Protein AF-A0A8K0GJ43-F1 (afdb_monomer)

pLDDT: mean 76.8, std 21.13, range [34.25, 96.56]

Secondary structure (DSSP, 8-state):
-----SSSS-HHHHHHHHHHHHSTTGGGSSPPHHHHHHHHHHHHHHHHHHHT--GGG---HHHHHHHTT--S-HHHHHHHHHHHHHHHHHHHHTT-

Structure (mmCIF, N/CA/C/O backbone):
data_AF-A0A8K0GJ43-F1
#
_entry.id   AF-A0A8K0GJ43-F1
#
loop_
_atom_site.group_PDB
_atom_site.id
_atom_site.type_symbol
_atom_site.label_atom_id
_atom_site.label_alt_id
_atom_site.label_comp_id
_atom_site.label_asym_id
_atom_site.label_entity_id
_atom_site.label_seq_id
_atom_site.pdbx_PDB_ins_code
_atom_site.Cartn_x
_atom_site.Cartn_y
_atom_site.Cartn_z
_atom_site.occupancy
_atom_site.B_iso_or_equiv
_atom_site.auth_seq_id
_atom_site.auth_comp_id
_atom_site.auth_asym_id
_atom_site.auth_atom_id
_atom_site.pdbx_PDB_model_num
ATOM 1 N N . MET A 1 1 ? -26.758 22.178 -19.931 1.00 38.75 1 MET A N 1
ATOM 2 C CA . MET A 1 1 ? -27.444 22.050 -18.625 1.00 38.75 1 MET A CA 1
ATOM 3 C C . MET A 1 1 ? -27.840 20.588 -18.488 1.00 38.75 1 MET A C 1
ATOM 5 O O . MET A 1 1 ? -28.493 20.111 -19.394 1.00 38.75 1 MET A O 1
ATOM 9 N N . GLY A 1 2 ? -27.441 19.780 -17.516 1.00 41.34 2 GLY A N 1
ATOM 10 C CA . GLY A 1 2 ? -26.492 19.894 -16.418 1.00 41.34 2 GLY A CA 1
ATOM 11 C C . GLY A 1 2 ? -26.062 18.459 -16.079 1.00 41.34 2 GLY A C 1
ATOM 12 O O . GLY A 1 2 ? -26.871 17.541 -16.143 1.00 41.34 2 GLY A O 1
ATOM 13 N N . SER A 1 3 ? -24.782 18.259 -15.785 1.00 42.84 3 SER A N 1
ATOM 14 C CA . SER A 1 3 ? -24.245 16.982 -15.309 1.00 42.84 3 SER A CA 1
ATOM 15 C C . SER A 1 3 ? -23.429 17.300 -14.065 1.00 42.84 3 SER A C 1
ATOM 17 O O . SER A 1 3 ? -22.207 17.401 -14.118 1.00 42.84 3 SER A O 1
ATOM 19 N N . SER A 1 4 ? -24.132 17.604 -12.973 1.00 47.12 4 SER A N 1
ATOM 20 C CA . SER A 1 4 ? -23.535 18.047 -11.707 1.00 47.12 4 SER A CA 1
ATOM 21 C C . SER A 1 4 ? -24.097 17.295 -10.497 1.00 47.12 4 SER A C 1
ATOM 23 O O . SER A 1 4 ? -24.003 17.787 -9.381 1.00 47.12 4 SER A O 1
ATOM 25 N N . ASP A 1 5 ? -24.628 16.089 -10.691 1.00 47.56 5 ASP A N 1
ATOM 26 C CA . ASP A 1 5 ? -25.175 15.271 -9.601 1.00 47.56 5 ASP A CA 1
ATOM 27 C C . ASP A 1 5 ? -24.478 13.918 -9.524 1.00 47.56 5 ASP A C 1
ATOM 29 O O . ASP A 1 5 ? -25.071 12.852 -9.644 1.00 47.56 5 ASP A O 1
ATOM 33 N N . MET A 1 6 ? -23.158 13.962 -9.348 1.00 38.34 6 MET A N 1
ATOM 34 C CA . MET A 1 6 ? -22.372 12.763 -9.050 1.00 38.34 6 MET A CA 1
ATOM 35 C C . MET A 1 6 ? -21.182 13.091 -8.138 1.00 38.34 6 MET A C 1
ATOM 37 O O . MET A 1 6 ? -20.053 12.672 -8.372 1.00 38.34 6 MET A O 1
ATOM 41 N N . LYS A 1 7 ? -21.412 13.931 -7.117 1.00 50.72 7 LYS A N 1
ATOM 42 C CA . LYS A 1 7 ? -20.355 14.368 -6.183 1.00 50.72 7 LYS A CA 1
ATOM 43 C C . LYS A 1 7 ? -20.843 14.717 -4.773 1.00 50.72 7 LYS A C 1
ATOM 45 O O . LYS A 1 7 ? -20.231 15.532 -4.095 1.00 50.72 7 LYS A O 1
ATOM 50 N N . GLN A 1 8 ? -21.960 14.135 -4.336 1.00 34.25 8 GLN A N 1
ATOM 51 C CA . GLN A 1 8 ? -22.618 14.524 -3.077 1.00 34.25 8 GLN A CA 1
ATOM 52 C C . GLN A 1 8 ? -22.740 13.381 -2.052 1.00 34.25 8 GLN A C 1
ATOM 54 O O . GLN A 1 8 ? -23.235 13.608 -0.956 1.00 34.25 8 GLN A O 1
ATOM 59 N N . TRP A 1 9 ? -22.237 12.175 -2.348 1.00 36.06 9 TRP A N 1
ATOM 60 C CA . TRP A 1 9 ? -22.352 11.021 -1.436 1.00 36.06 9 TRP A CA 1
ATOM 61 C C . TRP A 1 9 ? -21.097 10.736 -0.578 1.00 36.06 9 TRP A C 1
ATOM 63 O O . TRP A 1 9 ? -21.141 9.916 0.333 1.00 36.06 9 TRP A O 1
ATOM 73 N N . GLU A 1 10 ? -20.008 11.496 -0.733 1.00 43.19 10 GLU A N 1
ATOM 74 C CA . GLU A 1 10 ? -18.813 11.351 0.118 1.00 43.19 10 GLU A CA 1
ATOM 75 C C . GLU A 1 10 ? -18.775 12.118 1.472 1.00 43.19 10 GLU A C 1
ATOM 77 O O . GLU A 1 10 ? -17.754 12.016 2.157 1.00 43.19 10 GLU A O 1
ATOM 82 N N . PRO A 1 11 ? -19.786 12.875 1.961 1.00 51.84 11 PRO A N 1
ATOM 83 C CA . PRO A 1 11 ? -19.616 13.593 3.228 1.00 51.84 11 PRO A CA 1
ATOM 84 C C . PRO A 1 11 ? -19.643 12.659 4.449 1.00 51.84 11 PRO A C 1
ATOM 86 O O . PRO A 1 11 ? -18.863 12.869 5.373 1.00 51.84 11 PRO A O 1
ATOM 89 N N . ALA A 1 12 ? -20.421 11.569 4.432 1.00 49.34 12 ALA A N 1
ATOM 90 C CA . ALA A 1 12 ? -20.585 10.680 5.591 1.00 49.34 12 ALA A CA 1
ATOM 91 C C . ALA A 1 12 ? -19.321 9.868 5.931 1.0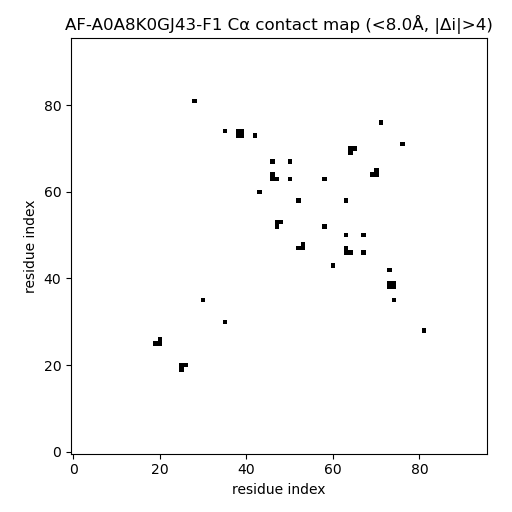0 49.34 12 ALA A C 1
ATOM 93 O O . ALA A 1 12 ? -18.964 9.719 7.097 1.00 49.34 12 ALA A O 1
ATOM 94 N N . ALA A 1 13 ? -18.592 9.377 4.922 1.00 41.03 13 ALA A N 1
ATOM 95 C CA . ALA A 1 13 ? -17.327 8.669 5.140 1.00 41.03 13 ALA A CA 1
ATOM 96 C C . ALA A 1 13 ? -16.220 9.615 5.637 1.00 41.03 13 ALA A C 1
ATOM 98 O O . ALA A 1 13 ? -15.326 9.208 6.384 1.00 41.03 13 ALA A O 1
ATOM 99 N N . THR A 1 14 ? -16.288 10.884 5.234 1.00 52.12 14 THR A N 1
ATOM 100 C CA . THR A 1 14 ? -15.328 11.922 5.617 1.00 52.12 14 THR A CA 1
ATOM 101 C C . THR A 1 14 ? -15.626 12.453 7.020 1.00 52.12 14 THR A C 1
ATOM 103 O O . THR A 1 14 ? -14.704 12.624 7.816 1.00 52.12 14 THR A O 1
ATOM 106 N N . GLU A 1 15 ? -16.903 12.617 7.371 1.00 44.19 15 GLU A N 1
ATOM 107 C CA . GLU A 1 15 ? -17.357 12.924 8.730 1.00 44.19 15 GLU A CA 1
ATOM 108 C C . GLU A 1 15 ? -17.100 11.779 9.703 1.00 44.19 15 GLU A C 1
ATOM 110 O O . GLU A 1 15 ? -16.606 12.042 10.792 1.00 44.19 15 GLU A O 1
ATOM 115 N N . ALA A 1 16 ? -17.330 10.520 9.320 1.00 46.19 16 ALA A N 1
ATOM 116 C CA . ALA A 1 16 ? -17.011 9.373 10.167 1.00 46.19 16 ALA A CA 1
ATOM 117 C C . ALA A 1 16 ? -15.504 9.295 10.453 1.00 46.19 16 ALA A C 1
ATOM 119 O O . ALA A 1 16 ? -15.106 9.133 11.603 1.00 46.19 16 ALA A O 1
ATOM 120 N N . LYS A 1 17 ? -14.649 9.514 9.442 1.00 46.12 17 LYS A N 1
ATOM 121 C CA . LYS A 1 17 ? -13.192 9.627 9.633 1.00 46.12 17 LYS A CA 1
ATOM 122 C C . LYS A 1 17 ? -12.816 10.811 10.526 1.00 46.12 17 LYS A C 1
ATOM 124 O O . LYS A 1 17 ? -11.913 10.674 11.343 1.00 46.12 17 LYS A O 1
ATOM 129 N N . LYS A 1 18 ? -13.503 11.952 10.405 1.00 46.47 18 LYS A N 1
ATOM 130 C CA . LYS A 1 18 ? -13.260 13.167 11.203 1.00 46.47 18 LYS A CA 1
ATOM 131 C C . LYS A 1 18 ? -13.734 13.024 12.658 1.00 46.47 18 LYS A C 1
ATOM 133 O O . LYS A 1 18 ? -13.031 13.465 13.562 1.00 46.47 18 LYS A O 1
ATOM 138 N N . ALA A 1 19 ? -14.872 12.372 12.889 1.00 51.34 19 ALA A N 1
ATOM 139 C CA . ALA A 1 19 ? -15.416 12.050 14.208 1.00 51.34 19 ALA A CA 1
ATOM 140 C C . ALA A 1 19 ? -14.569 10.981 14.914 1.00 51.34 19 ALA A C 1
ATOM 142 O O . ALA A 1 19 ? -14.228 11.139 16.083 1.00 51.34 19 ALA A O 1
ATOM 143 N N . MET A 1 20 ? -14.125 9.956 14.179 1.00 51.00 20 MET A N 1
ATOM 144 C CA . MET A 1 20 ? -13.146 8.985 14.661 1.00 51.00 20 MET A CA 1
ATOM 145 C C . MET A 1 20 ? -11.807 9.677 14.974 1.00 51.00 20 MET A C 1
ATOM 147 O O . MET A 1 20 ? -11.282 9.507 16.068 1.00 51.00 20 MET A O 1
ATOM 151 N N . ALA A 1 21 ? -11.282 10.540 14.097 1.00 49.88 21 ALA A N 1
ATOM 152 C CA . ALA A 1 21 ? -10.060 11.315 14.360 1.00 49.88 21 ALA A CA 1
ATOM 153 C C . ALA A 1 21 ? -10.166 12.251 15.583 1.00 49.88 21 ALA A C 1
ATOM 155 O O . ALA A 1 21 ? -9.144 12.654 16.135 1.00 49.88 21 ALA A O 1
ATOM 156 N N . SER A 1 22 ? -11.389 12.579 16.017 1.00 43.72 22 SER A N 1
ATOM 157 C CA . SER A 1 22 ? -11.673 13.340 17.238 1.00 43.72 22 SER A CA 1
ATOM 158 C C . SER A 1 22 ? -11.655 12.472 18.510 1.00 43.72 22 SER A C 1
ATOM 160 O O . SER A 1 22 ? -11.474 12.997 19.608 1.00 43.72 22 SER A O 1
ATOM 162 N N . SER A 1 23 ? -11.754 11.140 18.386 1.00 52.88 23 SER A N 1
ATOM 163 C CA . SER A 1 23 ? -11.467 10.216 19.489 1.00 52.88 23 SER A CA 1
ATOM 164 C C . SER A 1 23 ? -9.983 10.296 19.845 1.00 52.88 23 SER A C 1
ATOM 166 O O . SER A 1 23 ? -9.104 10.124 18.997 1.00 52.88 23 SER A O 1
ATOM 168 N N . LYS A 1 24 ? -9.700 10.527 21.131 1.00 50.03 24 LYS A N 1
ATOM 169 C CA . LYS A 1 24 ? -8.365 10.743 21.724 1.00 50.03 24 LYS A CA 1
ATOM 170 C C . LYS A 1 24 ? -7.303 9.696 21.324 1.00 50.03 24 LYS A C 1
ATOM 172 O O . LYS A 1 24 ? -6.114 9.961 21.476 1.00 50.03 24 LYS A O 1
ATOM 177 N N . ALA A 1 25 ? -7.711 8.524 20.829 1.00 51.12 25 ALA A N 1
ATOM 178 C CA . ALA A 1 25 ? -6.848 7.399 20.470 1.00 51.12 25 ALA A CA 1
ATOM 179 C C . ALA A 1 25 ? -6.315 7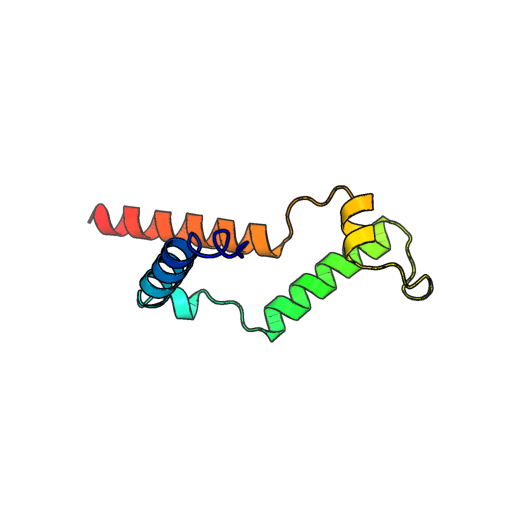.414 19.019 1.00 51.12 25 ALA A C 1
ATOM 181 O O . ALA A 1 25 ? -5.237 6.878 18.761 1.00 51.12 25 ALA A O 1
ATOM 182 N N . LEU A 1 26 ? -7.015 8.034 18.064 1.00 54.78 26 LEU A N 1
ATOM 183 C CA . LEU A 1 26 ? -6.657 7.950 16.639 1.00 54.78 26 LEU A CA 1
ATOM 184 C C . LEU A 1 26 ? -5.407 8.737 16.211 1.00 54.78 26 LEU A C 1
ATOM 186 O O . LEU A 1 26 ? -4.637 8.204 15.408 1.00 54.78 26 LEU A O 1
ATOM 190 N N . PRO A 1 27 ? -5.100 9.914 16.788 1.00 55.94 27 PRO A N 1
ATOM 191 C CA . PRO A 1 27 ? -3.848 10.619 16.506 1.00 55.94 27 PRO A CA 1
ATOM 192 C C . PRO A 1 27 ? -2.589 9.827 16.905 1.00 55.94 27 PRO A C 1
ATOM 194 O O . PRO A 1 27 ? -1.520 10.031 16.334 1.00 55.94 27 PRO A O 1
ATOM 197 N N . LEU A 1 28 ? -2.697 8.891 17.860 1.00 53.66 28 LEU A N 1
ATOM 198 C CA . LEU A 1 28 ? -1.598 7.998 18.257 1.00 53.66 28 LEU A CA 1
ATOM 199 C C . LEU A 1 28 ? -1.417 6.823 17.277 1.00 53.66 28 LEU A C 1
ATOM 201 O O . LEU A 1 28 ? -0.341 6.231 17.185 1.00 53.66 28 LEU A O 1
ATOM 205 N N . MET A 1 29 ? -2.470 6.496 16.528 1.00 60.28 29 MET A N 1
ATOM 206 C CA . MET A 1 29 ? -2.528 5.393 15.571 1.00 60.28 29 MET A CA 1
ATOM 207 C C . MET A 1 29 ? -2.206 5.814 14.140 1.00 60.28 29 MET A C 1
ATOM 209 O O . MET A 1 29 ? -2.218 4.966 13.248 1.00 60.28 29 MET A O 1
ATOM 213 N N . GLU A 1 30 ? -1.903 7.082 13.883 1.00 68.88 30 GLU A N 1
ATOM 214 C CA . GLU A 1 30 ? -1.528 7.532 12.548 1.00 68.88 30 GLU A CA 1
ATOM 215 C C . GLU A 1 30 ? -0.039 7.255 12.287 1.00 68.88 30 GLU A C 1
ATOM 217 O O . GLU A 1 30 ? 0.841 7.616 13.072 1.00 68.88 30 GLU A O 1
ATOM 222 N N . GLN A 1 31 ? 0.279 6.556 11.188 1.00 73.62 31 GLN A N 1
ATOM 223 C CA . GLN A 1 31 ? 1.683 6.370 10.811 1.00 73.62 31 GLN A CA 1
ATOM 224 C C . GLN A 1 31 ? 2.291 7.716 10.438 1.00 73.62 31 GLN A C 1
ATOM 226 O O . GLN A 1 31 ? 1.745 8.434 9.599 1.00 73.62 31 GLN A O 1
ATOM 231 N N . LYS A 1 32 ? 3.493 8.011 10.948 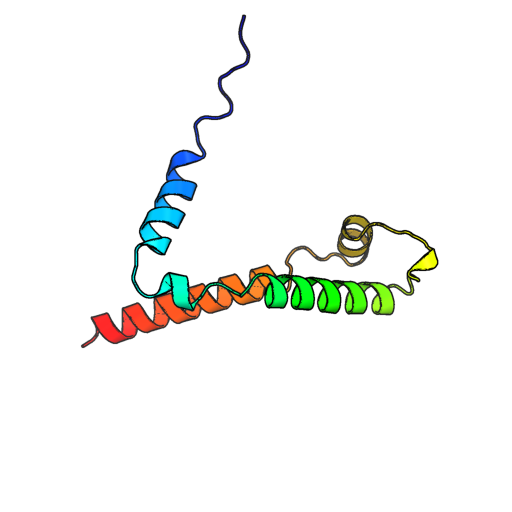1.00 85.31 32 LYS A N 1
ATOM 232 C CA . LYS A 1 32 ? 4.206 9.213 10.506 1.00 85.31 32 LYS A CA 1
ATOM 233 C C . LYS A 1 32 ? 4.404 9.138 8.984 1.00 85.31 32 LYS A C 1
ATOM 235 O O . LYS A 1 32 ? 4.803 8.080 8.483 1.00 85.31 32 LYS A O 1
ATOM 240 N N . PRO A 1 33 ? 4.247 10.243 8.232 1.00 87.31 33 PRO A N 1
ATOM 241 C CA . PRO A 1 33 ? 4.372 10.234 6.771 1.00 87.31 33 PRO A CA 1
ATOM 242 C C . PRO A 1 33 ? 5.675 9.592 6.266 1.00 87.31 33 PRO A C 1
ATOM 244 O O . PRO A 1 33 ? 5.686 8.871 5.268 1.00 87.31 33 PRO A O 1
ATOM 247 N N . LYS A 1 34 ? 6.782 9.781 6.999 1.00 91.88 34 LYS A N 1
ATOM 248 C CA . LYS A 1 34 ? 8.082 9.152 6.712 1.00 91.88 34 LYS A CA 1
ATOM 249 C C . LYS A 1 34 ? 8.039 7.621 6.810 1.00 91.88 34 LYS A C 1
ATOM 251 O O . LYS A 1 34 ? 8.648 6.946 5.987 1.00 91.88 34 LYS A O 1
ATOM 256 N N . GLN A 1 35 ? 7.337 7.068 7.798 1.00 90.88 35 GLN A N 1
ATOM 257 C CA . GLN A 1 35 ? 7.191 5.620 7.975 1.00 90.88 35 GLN A CA 1
ATOM 258 C C . GLN A 1 35 ? 6.314 5.023 6.874 1.00 90.88 35 GLN A C 1
ATOM 260 O O . GLN A 1 35 ? 6.702 4.018 6.285 1.00 90.88 35 GLN A O 1
ATOM 265 N N . LYS A 1 36 ? 5.206 5.691 6.520 1.00 90.81 36 LYS A N 1
ATOM 266 C CA . LYS A 1 36 ? 4.338 5.281 5.402 1.00 90.81 36 LYS A CA 1
ATOM 267 C C . LYS A 1 36 ? 5.111 5.216 4.082 1.00 90.81 36 LYS A C 1
A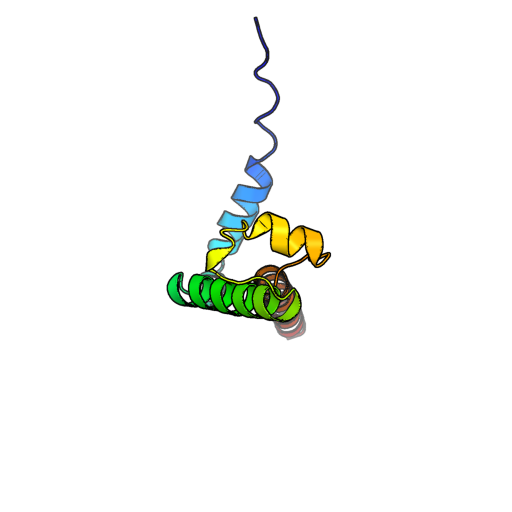TOM 269 O O . LYS A 1 36 ? 5.068 4.203 3.392 1.00 90.81 36 LYS A O 1
ATOM 274 N N . ARG A 1 37 ? 5.901 6.250 3.768 1.00 93.19 37 ARG A N 1
ATOM 275 C CA . ARG A 1 37 ? 6.761 6.264 2.568 1.00 93.19 37 ARG A CA 1
ATOM 276 C C . ARG A 1 37 ? 7.777 5.121 2.565 1.00 93.19 37 ARG A C 1
ATOM 278 O O . ARG A 1 37 ? 7.966 4.491 1.531 1.00 93.19 37 ARG A O 1
ATOM 285 N N . ARG A 1 38 ? 8.411 4.837 3.710 1.00 94.88 38 ARG A N 1
ATOM 286 C CA . ARG A 1 38 ? 9.356 3.715 3.836 1.00 94.88 38 ARG A CA 1
ATOM 287 C C . ARG A 1 38 ? 8.672 2.367 3.628 1.00 94.88 38 ARG A C 1
ATOM 289 O O . ARG A 1 38 ? 9.218 1.553 2.902 1.00 94.88 38 ARG A O 1
ATOM 296 N N . LEU A 1 39 ? 7.490 2.153 4.207 1.00 94.50 39 LEU A N 1
ATOM 297 C CA . LEU A 1 39 ? 6.720 0.917 4.025 1.00 94.50 39 LEU A CA 1
ATOM 298 C C . LEU A 1 39 ? 6.367 0.684 2.556 1.00 94.50 39 LEU A C 1
ATOM 300 O O . LEU A 1 39 ? 6.641 -0.391 2.035 1.00 94.50 39 LEU A O 1
ATOM 304 N N . ILE A 1 40 ? 5.848 1.711 1.876 1.00 94.25 40 ILE A N 1
ATOM 305 C CA . ILE A 1 40 ? 5.519 1.633 0.446 1.00 94.25 40 ILE A CA 1
ATOM 306 C C . ILE A 1 40 ? 6.777 1.353 -0.386 1.00 94.25 40 ILE A C 1
ATOM 308 O O . ILE A 1 40 ? 6.740 0.526 -1.292 1.00 94.25 40 ILE A O 1
ATOM 312 N N . ALA A 1 41 ? 7.899 2.015 -0.086 1.00 94.75 41 ALA A N 1
ATOM 313 C CA . ALA A 1 41 ? 9.153 1.788 -0.799 1.00 94.75 41 ALA A CA 1
ATOM 314 C C . ALA A 1 41 ? 9.672 0.355 -0.611 1.00 94.75 41 ALA A C 1
ATOM 316 O O . ALA A 1 41 ? 10.045 -0.280 -1.592 1.00 94.75 41 ALA A O 1
ATOM 317 N N . THR A 1 42 ? 9.652 -0.162 0.621 1.00 96.25 42 THR A N 1
ATOM 318 C CA . THR A 1 42 ? 10.057 -1.539 0.927 1.00 96.25 42 THR A CA 1
ATOM 319 C C . THR A 1 42 ? 9.155 -2.558 0.234 1.00 96.25 42 THR A C 1
ATOM 321 O O . THR A 1 42 ? 9.653 -3.512 -0.355 1.00 96.25 42 THR A O 1
ATOM 324 N N . GLU A 1 43 ? 7.838 -2.350 0.267 1.00 96.56 43 GLU A N 1
ATOM 325 C CA . GLU A 1 43 ? 6.871 -3.210 -0.418 1.00 96.56 43 GLU A CA 1
ATOM 326 C C . GLU A 1 43 ? 7.121 -3.225 -1.934 1.00 96.56 43 GLU A C 1
ATOM 328 O O . GLU A 1 43 ? 7.227 -4.289 -2.539 1.00 96.56 43 GLU A O 1
ATOM 333 N N . MET A 1 44 ? 7.281 -2.055 -2.556 1.00 96.25 44 MET A N 1
ATOM 334 C CA . MET A 1 44 ? 7.531 -1.977 -3.997 1.00 96.25 44 MET A CA 1
ATOM 335 C C . MET A 1 44 ? 8.881 -2.565 -4.407 1.00 96.25 44 MET A C 1
ATOM 337 O O . MET A 1 44 ? 8.993 -3.127 -5.495 1.00 96.25 44 MET A O 1
ATOM 341 N N . ASP A 1 45 ? 9.904 -2.437 -3.564 1.00 95.75 45 ASP A N 1
ATOM 342 C CA . ASP A 1 45 ? 11.216 -3.033 -3.803 1.00 95.75 45 ASP A CA 1
ATOM 343 C C . ASP A 1 45 ? 11.160 -4.567 -3.740 1.00 95.75 45 ASP A C 1
ATOM 345 O O . ASP A 1 45 ? 11.743 -5.246 -4.586 1.00 95.75 45 ASP A O 1
ATOM 349 N N . PHE A 1 46 ? 10.379 -5.121 -2.806 1.00 96.12 46 PHE A N 1
ATOM 350 C CA . PHE A 1 46 ? 10.087 -6.553 -2.771 1.00 96.12 46 PHE A CA 1
ATOM 351 C C . PHE A 1 46 ? 9.402 -7.020 -4.060 1.00 96.12 46 PHE A C 1
ATOM 353 O O . PHE A 1 46 ? 9.872 -7.973 -4.685 1.00 96.12 46 PHE A O 1
ATOM 360 N N . TRP A 1 47 ? 8.348 -6.325 -4.504 1.00 96.50 47 TRP A N 1
ATOM 361 C CA . TRP A 1 47 ? 7.631 -6.701 -5.724 1.00 96.50 47 TRP A CA 1
ATOM 362 C C . TRP A 1 47 ? 8.506 -6.620 -6.974 1.00 96.50 47 TRP A C 1
ATOM 364 O O . TRP A 1 47 ? 8.509 -7.562 -7.757 1.00 96.50 47 TRP A O 1
ATOM 374 N N . ARG A 1 48 ? 9.319 -5.564 -7.115 1.00 96.12 48 ARG A N 1
ATOM 375 C CA . ARG A 1 48 ? 10.284 -5.422 -8.221 1.00 96.12 48 ARG A CA 1
ATOM 376 C C . ARG A 1 48 ? 11.278 -6.572 -8.275 1.00 96.12 48 ARG A C 1
ATOM 378 O O . ARG A 1 48 ? 11.488 -7.163 -9.332 1.00 96.12 48 ARG A O 1
ATOM 385 N N . ARG A 1 49 ? 11.875 -6.913 -7.129 1.00 96.06 49 ARG A N 1
ATOM 386 C CA . ARG A 1 49 ? 12.831 -8.023 -7.047 1.00 96.06 49 ARG A CA 1
ATOM 387 C C . ARG A 1 49 ? 12.163 -9.364 -7.325 1.00 96.06 49 ARG A C 1
ATOM 389 O O . ARG A 1 49 ? 12.763 -10.209 -7.979 1.00 96.06 49 ARG A O 1
ATOM 396 N N . ARG A 1 50 ? 10.916 -9.551 -6.885 1.00 96.00 50 ARG A N 1
ATOM 397 C CA . ARG A 1 50 ? 10.156 -10.776 -7.151 1.00 96.00 50 ARG A CA 1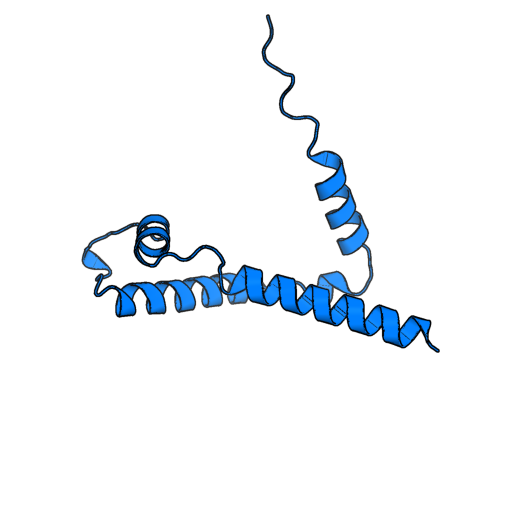
ATOM 398 C C . ARG A 1 50 ? 9.770 -10.927 -8.623 1.00 96.00 50 ARG A C 1
ATOM 400 O O . ARG A 1 50 ? 9.799 -12.048 -9.121 1.00 96.00 50 ARG A O 1
ATOM 407 N N . SER A 1 51 ? 9.432 -9.831 -9.296 1.00 95.12 51 SER A N 1
ATOM 408 C CA . SER A 1 51 ? 9.055 -9.818 -10.711 1.00 95.12 51 SER A CA 1
ATOM 409 C C . SER A 1 51 ? 10.253 -9.761 -11.666 1.00 95.12 51 SER A C 1
ATOM 411 O O . SER A 1 51 ? 10.056 -9.789 -12.875 1.00 95.12 51 SER A O 1
ATOM 413 N N . GLY A 1 52 ? 11.484 -9.635 -11.153 1.00 96.19 52 GLY A N 1
ATOM 414 C CA . GLY A 1 52 ? 12.691 -9.485 -11.973 1.00 96.19 52 GLY A CA 1
ATOM 415 C C . GLY A 1 52 ? 12.781 -8.147 -12.715 1.00 96.19 52 GLY A C 1
ATOM 416 O O . GLY A 1 52 ? 13.506 -8.050 -13.697 1.00 96.19 52 GLY A O 1
ATOM 417 N N . ILE A 1 53 ? 12.049 -7.122 -12.263 1.00 95.94 53 ILE A N 1
ATOM 418 C CA . ILE A 1 53 ? 11.990 -5.812 -12.922 1.00 95.94 53 ILE A CA 1
ATOM 419 C C . ILE A 1 53 ? 13.034 -4.887 -12.299 1.00 95.94 53 ILE A C 1
ATOM 421 O O . ILE A 1 53 ? 12.982 -4.561 -11.106 1.00 95.94 53 ILE A O 1
ATOM 425 N N . SER A 1 54 ? 13.966 -4.424 -13.125 1.00 93.75 54 SER A N 1
ATOM 426 C CA . SER A 1 54 ? 14.971 -3.439 -12.756 1.00 93.75 54 SER A CA 1
ATOM 427 C C . SER A 1 54 ? 14.347 -2.056 -12.561 1.00 93.75 54 SER A C 1
ATOM 429 O O . SER A 1 54 ? 13.274 -1.716 -13.062 1.00 93.75 54 SER A O 1
ATOM 431 N N . ARG A 1 55 ? 15.060 -1.185 -11.842 1.00 90.31 55 ARG A N 1
ATOM 432 C CA . ARG A 1 55 ? 14.709 0.242 -11.777 1.00 90.31 55 ARG A CA 1
ATOM 433 C C . ARG A 1 55 ? 14.897 0.939 -13.129 1.00 90.31 55 ARG A C 1
ATOM 435 O O . ARG A 1 55 ? 14.213 1.927 -13.375 1.00 90.31 55 ARG A O 1
ATOM 442 N N . MET A 1 56 ? 15.793 0.424 -13.975 1.00 95.50 56 MET A N 1
ATOM 443 C CA . MET A 1 56 ? 16.066 0.946 -15.320 1.00 95.50 56 MET A CA 1
ATOM 444 C C . MET A 1 56 ? 14.950 0.662 -16.322 1.00 95.50 56 MET A C 1
ATOM 446 O O . MET A 1 56 ? 14.853 1.356 -17.324 1.00 95.50 56 MET A O 1
ATOM 450 N N . ASP A 1 57 ? 14.077 -0.304 -16.041 1.00 94.38 57 ASP A N 1
ATOM 451 C CA . ASP A 1 57 ? 12.959 -0.616 -16.934 1.00 94.38 57 ASP A CA 1
ATOM 452 C C . ASP A 1 57 ? 11.866 0.463 -16.869 1.00 94.38 57 ASP A C 1
ATOM 454 O O . ASP A 1 57 ? 10.905 0.430 -17.630 1.00 94.38 57 ASP A O 1
ATOM 458 N N . HIS A 1 58 ? 11.976 1.407 -15.921 1.00 94.31 58 HIS A N 1
ATOM 459 C CA . HIS A 1 58 ? 11.049 2.525 -15.721 1.00 94.31 58 HIS A CA 1
ATOM 460 C C . HIS A 1 58 ? 9.564 2.118 -15.6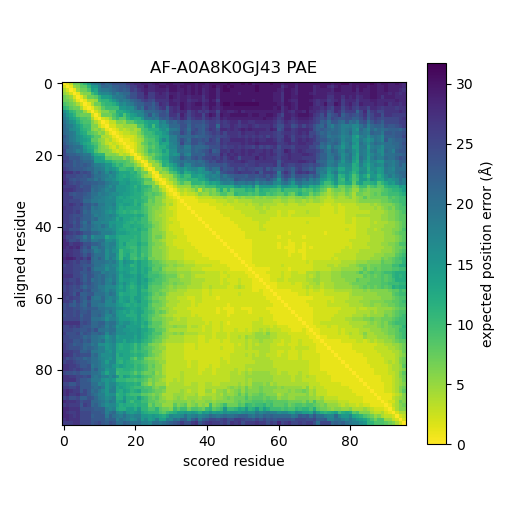27 1.00 94.31 58 HIS A C 1
ATOM 462 O O . HIS A 1 58 ? 8.667 2.945 -15.789 1.00 94.31 58 HIS A O 1
ATOM 468 N N . VAL A 1 59 ? 9.291 0.855 -15.280 1.00 96.00 59 VAL A N 1
ATOM 469 C CA . VAL A 1 59 ? 7.934 0.331 -15.113 1.00 96.00 59 VAL A CA 1
ATOM 470 C C . VAL A 1 59 ? 7.264 1.007 -13.920 1.00 96.00 59 VAL A C 1
ATOM 472 O O . VAL A 1 59 ? 7.845 1.114 -12.830 1.00 96.00 59 VAL A O 1
ATOM 475 N N . ARG A 1 60 ? 6.021 1.453 -14.119 1.00 95.50 60 ARG A N 1
ATOM 476 C CA . ARG A 1 60 ? 5.202 2.098 -13.087 1.00 95.50 60 ARG A CA 1
ATOM 477 C C . ARG A 1 60 ? 4.890 1.128 -11.949 1.00 95.50 60 ARG A C 1
ATOM 479 O O . ARG A 1 60 ? 4.706 -0.064 -12.163 1.00 95.50 60 ARG A O 1
ATOM 486 N N . ASN A 1 61 ? 4.779 1.654 -10.730 1.00 93.88 61 ASN A N 1
ATOM 487 C CA . ASN A 1 61 ? 4.456 0.834 -9.559 1.00 93.88 61 ASN A CA 1
ATOM 488 C C . ASN A 1 61 ? 3.090 0.142 -9.688 1.00 93.88 61 ASN A C 1
ATOM 490 O O . ASN A 1 61 ? 2.971 -1.005 -9.271 1.00 93.88 61 ASN A O 1
ATOM 494 N N . ASP A 1 62 ? 2.101 0.809 -10.288 1.00 94.44 62 ASP A N 1
ATOM 495 C CA . ASP A 1 62 ? 0.752 0.256 -10.481 1.00 94.44 62 ASP A CA 1
ATOM 496 C C . ASP A 1 62 ? 0.789 -0.987 -11.378 1.00 94.44 62 ASP A C 1
ATOM 498 O O . ASP A 1 62 ? 0.256 -2.027 -11.012 1.00 94.44 62 ASP A O 1
ATOM 502 N N . THR A 1 63 ? 1.534 -0.924 -12.485 1.00 96.38 63 THR A N 1
ATOM 503 C CA . THR A 1 63 ? 1.740 -2.056 -13.401 1.00 96.38 63 THR A CA 1
ATOM 504 C C . THR A 1 63 ? 2.411 -3.242 -12.709 1.00 96.38 63 THR A C 1
ATOM 506 O O . THR A 1 63 ? 2.061 -4.388 -12.958 1.00 96.38 63 THR A O 1
ATOM 509 N N . ILE A 1 64 ? 3.365 -2.989 -11.807 1.00 96.12 64 ILE A N 1
ATOM 510 C CA . ILE A 1 64 ? 4.022 -4.058 -11.038 1.00 96.12 64 ILE A CA 1
ATOM 511 C C . ILE A 1 64 ? 3.043 -4.701 -10.055 1.00 96.12 64 ILE A C 1
ATOM 513 O O . ILE A 1 64 ? 3.060 -5.917 -9.888 1.00 96.12 64 ILE A O 1
ATOM 517 N N . ARG A 1 65 ? 2.189 -3.901 -9.406 1.00 95.56 65 ARG A N 1
ATOM 518 C CA . ARG A 1 65 ? 1.145 -4.420 -8.512 1.00 95.56 65 ARG A CA 1
ATOM 519 C C . ARG A 1 65 ? 0.142 -5.278 -9.281 1.00 95.56 65 ARG A C 1
ATOM 521 O O . ARG A 1 65 ? -0.169 -6.368 -8.817 1.00 95.56 65 ARG A O 1
ATOM 528 N N . GLU A 1 66 ? -0.291 -4.829 -10.456 1.00 96.19 66 GLU A N 1
ATOM 529 C CA . GLU A 1 66 ? -1.190 -5.578 -11.341 1.00 96.19 66 GLU A CA 1
ATOM 530 C C . GLU A 1 66 ? -0.565 -6.903 -11.798 1.00 96.19 66 GLU A C 1
ATOM 532 O O . GLU A 1 66 ? -1.164 -7.960 -11.614 1.00 96.19 66 GLU A O 1
ATOM 537 N N . LEU A 1 67 ? 0.681 -6.871 -12.285 1.00 95.94 67 LEU A N 1
ATOM 538 C CA . LEU A 1 67 ? 1.417 -8.063 -12.718 1.00 95.94 67 LEU A CA 1
ATOM 539 C C . LEU A 1 67 ? 1.579 -9.096 -11.595 1.00 95.94 67 LEU A C 1
ATOM 541 O O . LEU A 1 67 ? 1.544 -10.299 -11.841 1.00 95.94 67 LEU A O 1
ATOM 545 N N . MET A 1 68 ? 1.752 -8.631 -10.359 1.00 95.56 68 MET A N 1
ATOM 546 C CA . MET A 1 68 ? 1.885 -9.487 -9.182 1.00 95.56 68 MET A CA 1
ATOM 547 C C . MET A 1 68 ? 0.537 -9.890 -8.558 1.00 95.56 68 MET A C 1
ATOM 549 O O . MET A 1 68 ? 0.539 -10.609 -7.560 1.00 95.56 68 MET A O 1
ATOM 553 N N . GLY A 1 69 ? -0.600 -9.435 -9.101 1.00 95.75 69 GLY A N 1
ATOM 554 C CA . GLY A 1 69 ? -1.931 -9.706 -8.546 1.00 95.75 69 GLY A CA 1
ATOM 555 C C . GLY A 1 69 ? -2.150 -9.104 -7.153 1.00 95.75 69 GLY A C 1
ATO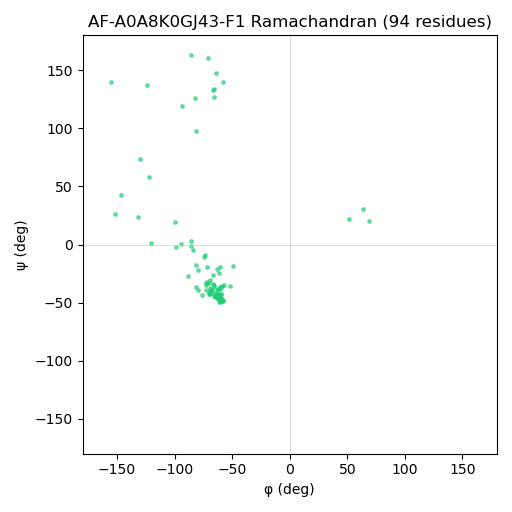M 556 O O . GLY A 1 69 ? -2.862 -9.675 -6.328 1.00 95.75 69 GLY A O 1
ATOM 557 N N . VAL A 1 70 ? -1.501 -7.977 -6.848 1.00 94.56 70 VAL A N 1
ATOM 558 C CA . VAL A 1 70 ? -1.569 -7.324 -5.534 1.00 94.56 70 VAL A CA 1
ATOM 559 C C . VAL A 1 70 ? -2.842 -6.492 -5.436 1.00 94.56 70 VAL A C 1
ATOM 561 O O . VAL A 1 70 ? -2.882 -5.345 -5.873 1.00 94.56 70 VAL A O 1
ATOM 564 N N . GLU A 1 71 ? -3.871 -7.063 -4.817 1.00 92.62 71 GLU A N 1
ATOM 565 C CA . GLU A 1 71 ? -5.146 -6.378 -4.566 1.00 92.62 71 GLU A CA 1
ATOM 566 C C . GLU A 1 71 ? -5.093 -5.469 -3.325 1.00 92.62 71 GLU A C 1
ATOM 568 O O . GLU A 1 71 ? -5.675 -4.387 -3.306 1.00 92.62 71 GLU A O 1
ATOM 573 N N . LYS A 1 72 ? -4.371 -5.893 -2.280 1.00 92.50 72 LYS A N 1
ATOM 574 C CA . LYS A 1 72 ? -4.242 -5.165 -1.010 1.00 92.50 72 LYS A CA 1
ATOM 575 C C . LYS A 1 72 ? -2.786 -4.910 -0.683 1.00 92.50 72 LYS A C 1
ATOM 577 O O . LYS A 1 72 ? -1.941 -5.793 -0.818 1.00 92.50 72 LYS A O 1
ATOM 582 N N . THR A 1 73 ? -2.503 -3.706 -0.213 1.00 92.06 73 THR A N 1
ATOM 583 C CA . THR A 1 73 ? -1.160 -3.294 0.179 1.00 92.06 73 THR A CA 1
ATOM 584 C C . THR A 1 73 ? -0.851 -3.685 1.623 1.00 92.06 73 THR A C 1
ATOM 586 O O . THR A 1 73 ? -1.734 -3.930 2.458 1.00 92.06 73 THR A O 1
ATOM 589 N N . LEU A 1 74 ? 0.435 -3.682 1.965 1.00 91.44 74 LEU A N 1
ATOM 590 C CA . LEU A 1 74 ? 0.884 -3.822 3.347 1.00 91.44 74 LEU A CA 1
ATOM 591 C C . LEU A 1 74 ? 0.285 -2.729 4.249 1.00 91.44 74 LEU A C 1
ATOM 593 O O . LEU A 1 74 ? -0.040 -2.994 5.406 1.00 91.44 74 LEU A O 1
ATOM 597 N N . MET A 1 75 ? 0.105 -1.514 3.721 1.00 90.31 75 MET A N 1
ATOM 598 C CA . MET A 1 75 ? -0.529 -0.416 4.456 1.00 90.31 75 MET A CA 1
ATOM 599 C C . MET A 1 75 ? -1.989 -0.726 4.787 1.00 90.31 75 MET A C 1
ATOM 601 O O . MET A 1 75 ? -2.373 -0.567 5.943 1.00 90.31 75 MET A O 1
ATOM 605 N N . ASP A 1 76 ? -2.757 -1.253 3.833 1.00 91.19 76 ASP A N 1
ATOM 606 C CA . ASP A 1 76 ? -4.165 -1.622 4.052 1.00 91.19 76 ASP A CA 1
ATOM 607 C C . ASP A 1 76 ? -4.288 -2.710 5.123 1.00 91.19 76 ASP A C 1
ATOM 609 O O . ASP A 1 76 ? -5.173 -2.682 5.982 1.00 91.19 76 ASP A O 1
ATOM 613 N N . THR A 1 77 ? -3.349 -3.659 5.116 1.00 91.69 77 THR A N 1
ATOM 614 C CA . THR A 1 77 ? -3.276 -4.717 6.129 1.00 91.69 77 THR A CA 1
ATOM 615 C C . THR A 1 77 ? -2.984 -4.140 7.515 1.00 91.69 77 THR A C 1
ATOM 617 O O . THR A 1 77 ? -3.641 -4.511 8.489 1.00 91.69 77 THR A O 1
ATOM 620 N N . ILE A 1 78 ? -2.029 -3.209 7.619 1.00 89.56 78 ILE A N 1
ATOM 621 C CA . ILE A 1 78 ? -1.694 -2.531 8.879 1.00 89.56 78 ILE A CA 1
ATOM 622 C C . ILE A 1 78 ? -2.890 -1.726 9.395 1.00 89.56 78 ILE A C 1
ATOM 624 O O . ILE A 1 78 ? -3.213 -1.817 10.579 1.00 89.56 78 ILE A O 1
ATOM 628 N N . GLU A 1 79 ? -3.555 -0.962 8.530 1.00 86.56 79 GLU A N 1
ATOM 629 C CA . GLU A 1 79 ? -4.738 -0.172 8.887 1.00 86.56 79 GLU A CA 1
ATOM 630 C C . GLU A 1 79 ? -5.880 -1.082 9.367 1.00 86.56 79 GLU A C 1
ATOM 632 O O . GLU A 1 79 ? -6.428 -0.866 10.448 1.00 86.56 79 GLU A O 1
ATOM 637 N N . THR A 1 80 ? -6.146 -2.185 8.661 1.00 88.50 80 THR A N 1
ATOM 638 C CA . THR A 1 80 ? -7.153 -3.181 9.067 1.00 88.50 80 THR A CA 1
ATOM 639 C C . THR A 1 80 ? -6.834 -3.790 10.432 1.00 88.50 80 THR A C 1
ATOM 641 O O . THR A 1 80 ? -7.707 -3.896 11.294 1.00 88.50 80 THR A O 1
ATOM 644 N N . LYS A 1 81 ? -5.576 -4.184 10.666 1.00 88.50 81 LYS A N 1
ATOM 645 C CA . LYS A 1 81 ? -5.154 -4.782 11.941 1.00 88.50 81 LYS A CA 1
ATOM 646 C C . LYS A 1 81 ? -5.237 -3.795 13.101 1.00 88.50 81 LYS A C 1
ATOM 648 O O . LYS A 1 81 ? -5.607 -4.195 14.202 1.00 88.50 81 LYS A O 1
ATOM 653 N N . ARG A 1 82 ? -4.954 -2.514 12.858 1.00 85.69 82 ARG A N 1
ATOM 654 C CA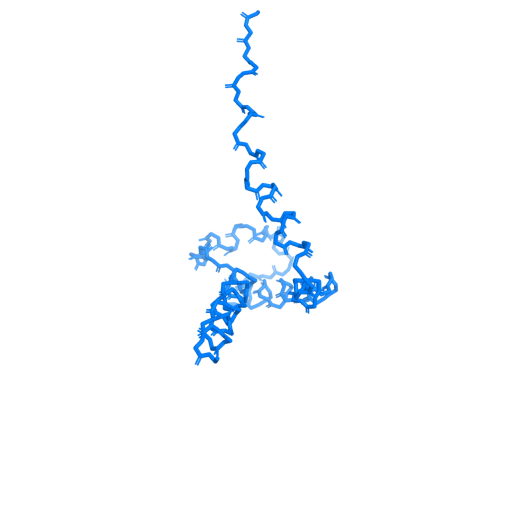 . ARG A 1 82 ? -5.126 -1.446 13.855 1.00 85.69 82 ARG A CA 1
ATOM 655 C C . ARG A 1 82 ? -6.587 -1.270 14.244 1.00 85.69 82 ARG A C 1
ATOM 657 O O . ARG A 1 82 ? -6.880 -1.212 15.432 1.00 85.69 82 ARG A O 1
ATOM 664 N N . LEU A 1 83 ? -7.491 -1.264 13.267 1.00 84.56 83 LEU A N 1
ATOM 665 C CA . LEU A 1 83 ? -8.930 -1.185 13.527 1.00 84.56 83 LEU A CA 1
ATOM 666 C C . LEU A 1 83 ? -9.440 -2.412 14.294 1.00 84.56 83 LEU A C 1
ATOM 668 O O . LEU A 1 83 ? -10.191 -2.263 15.253 1.00 84.56 83 LEU A O 1
ATOM 672 N N . GLN A 1 84 ? -8.986 -3.618 13.930 1.00 88.06 84 GLN A N 1
ATOM 673 C CA . GLN A 1 84 ? -9.311 -4.844 14.672 1.00 88.06 84 GLN A CA 1
ATOM 674 C C . GLN A 1 84 ? -8.840 -4.774 16.130 1.00 88.06 84 GLN A C 1
ATOM 676 O O . GLN A 1 84 ? -9.578 -5.168 17.029 1.00 88.06 84 GLN A O 1
ATOM 681 N N . TRP A 1 85 ? -7.631 -4.259 16.368 1.00 88.75 85 TRP A N 1
ATOM 682 C CA . TRP A 1 85 ? -7.090 -4.081 17.715 1.00 88.75 85 TRP A CA 1
ATOM 683 C C . TRP A 1 85 ? -7.879 -3.054 18.528 1.00 88.75 85 TRP A C 1
ATOM 685 O O . TRP A 1 85 ? -8.220 -3.312 19.676 1.00 88.75 85 TRP A O 1
ATOM 695 N N . TYR A 1 86 ? -8.226 -1.919 17.925 1.00 82.00 86 TYR A N 1
ATOM 696 C CA . TYR A 1 86 ? -9.028 -0.898 18.592 1.00 82.00 86 TYR A CA 1
ATOM 697 C C . TYR A 1 86 ? -10.421 -1.421 18.962 1.00 82.00 86 TYR A C 1
ATOM 699 O O . TYR A 1 86 ? -10.829 -1.321 20.115 1.00 82.00 86 TYR A O 1
ATOM 707 N N . GLY A 1 87 ? -11.102 -2.099 18.033 1.00 84.94 87 GLY A N 1
ATOM 708 C CA . GLY A 1 87 ? -12.384 -2.741 18.328 1.00 84.94 87 GLY A CA 1
ATOM 709 C C . GLY A 1 87 ? -12.281 -3.861 19.373 1.00 84.94 87 GLY A C 1
ATOM 710 O O . GLY A 1 87 ? -13.281 -4.214 19.993 1.00 84.94 87 GLY A O 1
ATOM 711 N N . HIS A 1 88 ? -11.094 -4.436 19.587 1.00 86.44 88 HIS A N 1
ATOM 712 C CA . HIS A 1 88 ? -10.852 -5.361 20.692 1.00 86.44 88 HIS A CA 1
ATOM 713 C C . HIS A 1 88 ? -10.712 -4.629 22.033 1.00 86.44 88 HIS A C 1
ATOM 715 O O . HIS A 1 88 ? -11.319 -5.066 23.008 1.00 86.44 88 HIS A O 1
ATOM 721 N N . LEU A 1 89 ? -9.984 -3.508 22.073 1.00 84.06 89 LEU A N 1
ATOM 722 C CA . LEU A 1 89 ? -9.866 -2.676 23.273 1.00 84.06 89 LEU A CA 1
ATOM 723 C C . LEU A 1 89 ? -11.220 -2.146 23.745 1.00 84.06 89 LEU A C 1
ATOM 725 O O . LEU A 1 89 ? -11.542 -2.285 24.919 1.00 84.06 89 LEU A O 1
ATOM 729 N N . GLU A 1 90 ? -12.046 -1.622 22.837 1.00 83.25 90 GLU A N 1
ATOM 730 C CA . GLU A 1 90 ? -13.377 -1.117 23.204 1.00 83.25 90 GLU A CA 1
ATOM 731 C C . GLU A 1 90 ? -14.262 -2.213 23.820 1.00 83.25 90 GLU A C 1
ATOM 733 O O . GLU A 1 90 ? -14.996 -1.962 24.773 1.00 83.25 90 GLU A O 1
ATOM 738 N N . LYS A 1 91 ? -14.159 -3.456 23.328 1.00 83.62 91 LYS A N 1
ATOM 739 C CA . LYS A 1 91 ? -14.875 -4.603 23.914 1.00 83.62 91 LYS A CA 1
ATOM 740 C C . LYS A 1 91 ? -14.334 -5.002 25.285 1.00 83.62 91 LYS A C 1
ATOM 742 O O . LYS A 1 91 ? -15.105 -5.479 26.109 1.00 83.62 91 LYS A O 1
ATOM 747 N N . MET A 1 92 ? -13.030 -4.849 25.517 1.00 80.44 92 MET A N 1
ATOM 748 C CA . MET A 1 92 ? -12.424 -5.112 26.824 1.00 80.44 92 MET A CA 1
ATOM 749 C C . MET A 1 92 ? -12.853 -4.072 27.860 1.00 80.44 92 MET A C 1
ATOM 751 O O . MET A 1 92 ? -13.191 -4.450 28.979 1.00 80.44 92 MET A O 1
ATOM 755 N N . ASP A 1 93 ? -12.887 -2.794 27.485 1.00 76.31 93 ASP A N 1
ATOM 756 C CA . ASP A 1 93 ? -13.301 -1.710 28.381 1.00 76.31 93 ASP A CA 1
ATOM 757 C C . ASP A 1 93 ? -14.813 -1.723 28.659 1.00 76.31 93 ASP A C 1
ATOM 759 O O . ASP A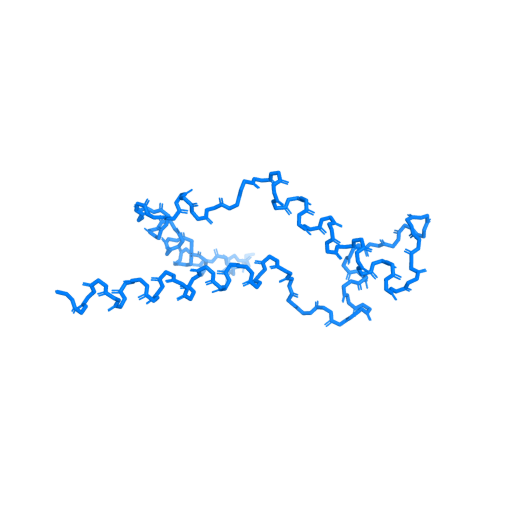 1 93 ? -15.230 -1.398 29.765 1.00 76.31 93 ASP A O 1
ATOM 763 N N . GLY A 1 94 ? -15.640 -2.153 27.699 1.00 61.12 94 GLY A N 1
ATOM 764 C CA . GLY A 1 94 ? -17.090 -2.302 27.888 1.00 61.12 94 GLY A CA 1
ATOM 765 C C . GLY A 1 94 ? -17.518 -3.510 28.734 1.00 61.12 94 GLY A C 1
ATOM 766 O O . GLY A 1 94 ? -18.685 -3.605 29.101 1.00 61.12 94 GLY A O 1
ATOM 767 N N . ASN A 1 95 ? -16.600 -4.432 29.038 1.00 57.38 95 ASN A N 1
ATOM 768 C CA . ASN A 1 95 ? -16.835 -5.586 29.915 1.00 57.38 95 ASN A CA 1
ATOM 769 C C . ASN A 1 95 ? -16.301 -5.353 31.345 1.00 57.38 95 ASN A C 1
ATOM 771 O O . ASN A 1 95 ? -16.029 -6.316 32.066 1.00 57.38 95 ASN A O 1
ATOM 775 N N . ARG A 1 96 ? -16.082 -4.089 31.725 1.00 51.97 96 ARG A N 1
ATOM 776 C CA . ARG A 1 96 ? -15.516 -3.669 33.009 1.00 51.97 96 ARG A CA 1
ATOM 777 C C . ARG A 1 96 ? -16.503 -2.854 33.831 1.00 51.97 96 ARG A C 1
ATOM 779 O O . ARG A 1 96 ? -17.314 -2.123 33.224 1.00 51.97 96 ARG A O 1
#

Organism: Ignelater luminosus (NCBI:txid2038154)

Sequence (96 aa):
MGSSDMKQWEPAATEAKKAMASSKALPLMEQKPKQKRRLIATEMDFWRRRSGISRMDHVRNDTIRELMGVEKTLMDTIETKRLQWYGHLEKMDGNR

Foldseek 3Di:
DDDDPDPPPPPVVVVVVVVVVVPPCVVVLDDDPVVVVVQVVVQLVVLCVVVVHDVVVVDDSVVSCVVVVPPDGPVNVSVVVVVVVVVVVVVVVVVD

Mean predicted aligned error: 11.9 Å

Radius of gyration: 18.95 Å; Cα contacts (8 Å, |Δi|>4): 27; chains: 1; bounding box: 44×33×52 Å

Solvent-accessible surface area (backbone atoms only — not comparable to full-atom values): 6005 Å² total; per-residue (Å²): 140,85,92,82,88,86,81,79,80,65,60,63,67,51,47,50,52,50,56,50,54,65,38,89,64,41,74,77,70,56,73,54,70,70,56,51,53,48,50,53,48,53,53,52,50,52,51,28,65,72,71,70,52,57,81,86,71,68,70,55,70,66,60,54,31,59,76,68,66,56,86,72,53,74,64,58,53,52,54,51,52,51,51,55,50,50,61,48,52,56,54,57,60,72,73,106